Protein AF-A0A5B2TBK3-F1 (afdb_monomer_lite)

Foldseek 3Di:
DDDPDDPVCPPPVNVVVVNHPCCVPVPVVVVCVVVQQKDFPDDKDADPVVRDIDDTDMDGDVVVQCVVCVPHDDDLQVVADPDDLQAEFEEAPVRDTDDDDDDPVSVVSSVVSNVQLVCLSVDPPDDDDDPVRVVVVVVPDPDPDDDQSSSFRRKYKYFYNRQRPDPPRDSVPIDIDRHD

Structure (mmCIF, N/CA/C/O backbone):
data_AF-A0A5B2TBK3-F1
#
_entry.id   AF-A0A5B2TBK3-F1
#
loop_
_atom_site.group_PDB
_atom_site.id
_atom_site.type_symbol
_atom_site.label_atom_id
_atom_site.label_alt_id
_atom_site.label_comp_id
_atom_site.label_asym_id
_atom_site.label_entity_id
_atom_site.label_seq_id
_atom_site.pdbx_PDB_ins_code
_atom_site.Cartn_x
_atom_site.Cartn_y
_atom_site.Cartn_z
_atom_site.occupancy
_atom_site.B_iso_or_equiv
_atom_site.auth_seq_id
_atom_site.auth_comp_id
_atom_site.auth_asym_id
_atom_site.auth_atom_id
_atom_site.pdbx_PDB_model_num
ATOM 1 N N . MET A 1 1 ? 21.026 20.422 9.052 1.00 28.30 1 MET A N 1
ATOM 2 C CA . MET A 1 1 ? 21.029 20.105 7.605 1.00 28.30 1 MET A CA 1
ATOM 3 C C . MET A 1 1 ? 20.180 18.862 7.392 1.00 28.30 1 MET A C 1
ATOM 5 O O . MET A 1 1 ? 20.552 17.805 7.879 1.00 28.30 1 MET A O 1
ATOM 9 N N . SER A 1 2 ? 19.006 19.009 6.776 1.00 25.64 2 SER A N 1
ATOM 10 C CA . SER A 1 2 ? 18.055 17.913 6.554 1.00 25.64 2 SER A CA 1
ATOM 11 C C . SER A 1 2 ? 18.330 17.281 5.190 1.00 25.64 2 SER A C 1
ATOM 13 O O . SER A 1 2 ? 18.147 17.930 4.162 1.00 25.64 2 SER A O 1
ATOM 15 N N . PHE A 1 3 ? 18.822 16.042 5.167 1.00 30.66 3 PHE A N 1
ATOM 16 C CA . PHE A 1 3 ? 18.863 15.254 3.938 1.00 30.66 3 PHE A CA 1
ATOM 17 C C . PHE A 1 3 ? 17.420 14.960 3.522 1.00 30.66 3 PHE A C 1
ATOM 19 O O . PHE A 1 3 ? 16.636 14.498 4.355 1.00 30.66 3 PHE A O 1
ATOM 26 N N . ARG A 1 4 ? 17.068 15.209 2.249 1.00 32.91 4 ARG A N 1
ATOM 27 C CA . ARG A 1 4 ? 15.788 14.766 1.674 1.00 32.91 4 ARG A CA 1
ATOM 28 C C . ARG A 1 4 ? 15.611 13.288 2.006 1.00 32.91 4 ARG A C 1
ATOM 30 O O . ARG A 1 4 ? 16.353 12.425 1.542 1.00 32.91 4 ARG A O 1
ATOM 37 N N . THR A 1 5 ? 14.679 13.031 2.906 1.00 36.91 5 THR A N 1
ATOM 38 C CA . THR A 1 5 ? 14.531 11.758 3.590 1.00 36.91 5 THR A CA 1
ATOM 39 C C . THR A 1 5 ? 13.809 10.826 2.629 1.00 36.91 5 THR A C 1
ATOM 41 O O . THR A 1 5 ? 12.607 10.959 2.424 1.00 36.91 5 THR A O 1
ATOM 44 N N . ASN A 1 6 ? 14.538 9.926 1.964 1.00 41.06 6 ASN A N 1
ATOM 45 C CA . ASN A 1 6 ? 13.905 8.959 1.073 1.00 41.06 6 ASN A CA 1
ATOM 46 C C . ASN A 1 6 ? 13.049 8.007 1.927 1.00 41.06 6 ASN A C 1
ATOM 48 O O . ASN A 1 6 ? 13.582 7.289 2.779 1.00 41.06 6 ASN A O 1
ATOM 52 N N . TRP A 1 7 ? 11.727 8.053 1.737 1.00 39.38 7 TRP A N 1
ATOM 53 C CA . TRP A 1 7 ? 10.720 7.388 2.579 1.00 39.38 7 TRP A CA 1
ATOM 54 C C . TRP A 1 7 ? 10.964 5.874 2.714 1.00 39.38 7 TRP A C 1
ATOM 56 O O . TRP A 1 7 ? 10.699 5.291 3.760 1.00 39.38 7 TRP A O 1
ATOM 66 N N . TYR A 1 8 ? 11.554 5.250 1.690 1.00 40.75 8 TYR A N 1
ATOM 67 C CA . TYR A 1 8 ? 11.814 3.809 1.642 1.00 40.75 8 TYR A CA 1
ATOM 68 C C . TYR A 1 8 ? 12.976 3.335 2.537 1.00 40.75 8 TYR A C 1
ATOM 70 O O . TYR A 1 8 ? 12.912 2.234 3.079 1.00 40.75 8 TYR A O 1
ATOM 78 N N . ILE A 1 9 ? 14.015 4.156 2.740 1.00 46.16 9 ILE A N 1
ATOM 79 C CA . ILE A 1 9 ? 15.250 3.756 3.454 1.00 46.16 9 ILE A CA 1
ATOM 80 C C . ILE A 1 9 ? 15.132 3.967 4.974 1.00 46.16 9 ILE A C 1
ATOM 82 O O . ILE A 1 9 ? 15.816 3.309 5.751 1.00 46.16 9 ILE A O 1
ATOM 86 N N . ASN A 1 10 ? 14.235 4.851 5.421 1.00 44.50 10 ASN A N 1
ATOM 87 C CA . ASN A 1 10 ? 14.029 5.136 6.847 1.00 44.50 10 ASN A CA 1
ATOM 88 C C . ASN A 1 10 ? 12.883 4.344 7.484 1.00 44.50 10 ASN A C 1
ATOM 90 O O . ASN A 1 10 ? 12.486 4.640 8.609 1.00 44.50 10 ASN A O 1
ATOM 94 N N . SER A 1 11 ? 12.346 3.336 6.794 1.00 53.12 11 SER A N 1
ATOM 95 C CA . SER A 1 11 ? 11.441 2.400 7.452 1.00 53.12 11 SER A CA 1
ATOM 96 C C . SER A 1 11 ? 12.199 1.636 8.548 1.00 53.12 11 SER A C 1
ATOM 98 O O . SER A 1 11 ? 13.353 1.234 8.369 1.00 53.12 11 SER A O 1
ATOM 100 N N . HIS A 1 12 ? 11.543 1.419 9.691 1.00 52.62 12 HIS A N 1
ATOM 101 C CA . HIS A 1 12 ? 12.090 0.641 10.812 1.00 52.62 12 HIS A CA 1
ATOM 102 C C . HIS A 1 12 ? 12.546 -0.769 10.377 1.00 52.62 12 HIS A C 1
ATOM 104 O O . HIS A 1 12 ? 13.433 -1.366 10.987 1.00 52.62 12 HIS A O 1
ATOM 110 N N . GLU A 1 13 ? 11.940 -1.288 9.308 1.00 49.38 13 GLU A N 1
ATOM 111 C CA . GLU A 1 13 ? 12.232 -2.578 8.682 1.00 49.38 13 GLU A CA 1
ATOM 112 C C . GLU A 1 13 ? 13.526 -2.545 7.852 1.00 49.38 13 GLU A C 1
ATOM 114 O O . GLU A 1 13 ? 14.381 -3.410 8.037 1.00 49.38 13 GLU A O 1
ATOM 119 N N . ALA A 1 14 ? 13.731 -1.525 7.007 1.00 54.34 14 ALA A N 1
ATOM 120 C CA . ALA A 1 14 ? 14.960 -1.377 6.218 1.00 54.34 14 ALA A CA 1
ATOM 121 C C . ALA A 1 14 ? 16.198 -1.171 7.108 1.00 54.34 14 ALA A C 1
ATOM 123 O O . ALA A 1 14 ? 17.254 -1.754 6.855 1.00 54.34 14 ALA A O 1
ATOM 124 N N . GLN A 1 15 ? 16.052 -0.405 8.194 1.00 58.31 15 GLN A N 1
ATOM 125 C CA . GLN A 1 15 ? 17.122 -0.198 9.173 1.00 58.31 15 GLN A CA 1
ATOM 126 C C . GLN A 1 15 ? 17.466 -1.488 9.936 1.00 58.31 15 GLN A C 1
ATOM 128 O O . GLN A 1 15 ? 18.645 -1.795 10.105 1.00 58.31 15 GLN A O 1
ATOM 133 N N . ARG A 1 16 ? 16.461 -2.287 10.332 1.00 57.34 16 ARG A N 1
ATOM 134 C CA . ARG A 1 16 ? 16.666 -3.619 10.940 1.00 57.34 16 ARG A CA 1
ATOM 135 C C . ARG A 1 16 ? 17.360 -4.609 10.001 1.00 57.34 16 ARG A C 1
ATOM 137 O O . ARG A 1 16 ? 18.093 -5.466 10.478 1.00 57.34 16 ARG A O 1
ATOM 144 N N . ALA A 1 17 ? 17.154 -4.475 8.692 1.00 62.62 17 ALA A N 1
ATOM 145 C CA . ALA A 1 17 ? 17.791 -5.300 7.667 1.00 62.62 17 ALA A CA 1
ATOM 146 C C . ALA A 1 17 ? 19.192 -4.805 7.239 1.00 62.62 17 ALA A C 1
ATOM 148 O O . ALA A 1 17 ? 19.793 -5.385 6.338 1.00 62.62 17 ALA A O 1
ATOM 149 N N . GLY A 1 18 ? 19.718 -3.729 7.841 1.00 70.81 18 GLY A N 1
ATOM 150 C CA . GLY A 1 18 ? 21.033 -3.170 7.495 1.00 70.81 18 GLY A CA 1
ATOM 151 C C . GLY A 1 18 ? 21.087 -2.438 6.144 1.00 70.81 18 GLY A C 1
ATOM 152 O O . GLY A 1 18 ? 22.170 -2.091 5.667 1.00 70.81 18 GLY A O 1
ATOM 153 N N . LEU A 1 19 ? 19.934 -2.162 5.527 1.00 70.56 19 LEU A N 1
ATOM 154 C CA . LEU A 1 19 ? 19.824 -1.527 4.214 1.00 70.56 19 LEU A CA 1
ATOM 155 C C . LEU A 1 19 ? 19.956 -0.003 4.345 1.00 70.56 19 LEU A C 1
ATOM 157 O O . LEU A 1 19 ? 18.979 0.740 4.367 1.00 70.56 19 LEU A O 1
ATOM 161 N N . SER A 1 20 ? 21.197 0.468 4.461 1.00 76.38 20 SER A N 1
ATOM 162 C CA . SER A 1 20 ? 21.524 1.896 4.540 1.00 76.38 20 SER A CA 1
ATOM 163 C C . SER A 1 20 ? 21.805 2.518 3.165 1.00 76.38 20 SER A C 1
ATOM 165 O O . SER A 1 20 ? 22.085 1.826 2.183 1.00 76.38 20 SER A O 1
ATOM 167 N N . HIS A 1 21 ? 21.811 3.855 3.095 1.00 70.94 21 HIS A N 1
ATOM 168 C CA . HIS A 1 21 ? 22.303 4.582 1.915 1.00 70.94 21 HIS A CA 1
ATOM 169 C C . HIS A 1 21 ? 23.735 4.159 1.556 1.00 70.94 21 HIS A C 1
ATOM 171 O O . HIS A 1 21 ? 24.049 3.947 0.389 1.00 70.94 21 HIS A O 1
ATOM 177 N N . LYS A 1 22 ? 24.591 3.979 2.571 1.00 75.81 22 LYS A N 1
ATOM 178 C CA . LYS A 1 22 ? 25.970 3.516 2.397 1.00 75.81 22 LYS A CA 1
ATOM 179 C C . LYS A 1 22 ? 26.014 2.136 1.742 1.00 75.81 22 LYS A C 1
ATOM 181 O O . LYS A 1 22 ? 26.675 1.969 0.728 1.00 75.81 22 LYS A O 1
ATOM 186 N N . PHE A 1 23 ? 25.242 1.182 2.264 1.00 80.19 23 PHE A N 1
ATOM 187 C CA . PHE A 1 23 ? 25.116 -0.151 1.670 1.00 80.19 23 PHE A CA 1
ATOM 188 C C . PHE A 1 23 ? 24.643 -0.078 0.210 1.00 80.19 23 PHE A C 1
ATOM 190 O O . PHE A 1 23 ? 25.207 -0.724 -0.669 1.00 80.19 23 PHE A O 1
ATOM 197 N N . THR A 1 24 ? 23.638 0.756 -0.063 1.00 80.31 24 THR A N 1
ATOM 198 C CA . THR A 1 24 ? 23.062 0.898 -1.406 1.00 80.31 24 THR A CA 1
ATOM 199 C C . THR A 1 24 ? 24.084 1.445 -2.406 1.00 80.31 24 THR A C 1
ATOM 201 O O . THR A 1 24 ? 24.266 0.861 -3.471 1.00 80.31 24 THR A O 1
ATOM 204 N N . CYS A 1 25 ? 24.771 2.538 -2.067 1.00 81.94 25 CYS A N 1
ATOM 205 C CA . CYS A 1 25 ? 25.683 3.219 -2.986 1.00 81.94 25 CYS A CA 1
ATOM 206 C C . CYS A 1 25 ? 27.071 2.575 -3.075 1.00 81.94 25 CYS A C 1
ATOM 208 O O . CYS A 1 25 ? 27.661 2.587 -4.150 1.00 81.94 25 CYS A O 1
ATOM 210 N N . GLU A 1 26 ? 27.608 2.041 -1.976 1.00 84.19 26 GLU A N 1
ATOM 211 C CA . GLU A 1 26 ? 28.987 1.532 -1.932 1.00 84.19 26 GLU A CA 1
ATOM 212 C C . GLU A 1 26 ? 29.083 0.025 -2.191 1.00 84.19 26 GLU A C 1
ATOM 214 O O . GLU A 1 26 ? 30.144 -0.451 -2.579 1.00 84.19 26 GLU A O 1
ATOM 219 N N . ILE A 1 27 ? 27.998 -0.731 -1.985 1.00 85.56 27 ILE A N 1
ATOM 220 C CA . ILE A 1 27 ? 28.015 -2.197 -2.098 1.00 85.56 27 ILE A CA 1
ATOM 221 C C . ILE A 1 27 ? 27.058 -2.665 -3.192 1.00 85.56 27 ILE A C 1
ATOM 223 O O . ILE A 1 27 ? 27.492 -3.251 -4.182 1.00 85.56 27 ILE A O 1
ATOM 227 N N . ALA A 1 28 ? 25.757 -2.398 -3.042 1.00 87.31 28 ALA A N 1
ATOM 228 C CA . ALA A 1 28 ? 24.748 -2.945 -3.948 1.00 87.31 28 ALA A CA 1
ATOM 229 C C . ALA A 1 28 ? 24.886 -2.388 -5.372 1.00 87.31 28 ALA A C 1
ATOM 231 O O . ALA A 1 28 ? 24.885 -3.150 -6.336 1.00 87.31 28 ALA A O 1
ATOM 232 N N . TYR A 1 29 ? 25.041 -1.069 -5.507 1.00 88.31 29 TYR A N 1
ATOM 233 C CA . TYR A 1 29 ? 25.127 -0.409 -6.806 1.00 88.31 29 TYR A CA 1
ATOM 234 C C . TYR A 1 29 ? 26.331 -0.875 -7.657 1.00 88.31 29 TYR A C 1
ATOM 236 O O . TYR A 1 29 ? 26.101 -1.323 -8.786 1.00 88.31 29 TYR A O 1
ATOM 244 N N . PRO A 1 30 ? 27.582 -0.888 -7.145 1.00 91.62 30 PRO A N 1
ATOM 245 C CA . PRO A 1 30 ? 28.721 -1.434 -7.885 1.00 91.62 30 PRO A CA 1
ATOM 246 C C . PRO A 1 30 ? 28.553 -2.913 -8.246 1.00 91.62 30 PRO A C 1
ATOM 248 O O . PRO A 1 30 ? 28.874 -3.314 -9.363 1.00 91.62 30 PRO A O 1
ATOM 251 N N . GLU A 1 31 ? 28.007 -3.732 -7.342 1.00 92.38 31 GLU A N 1
ATOM 252 C CA . GLU A 1 31 ? 27.755 -5.148 -7.627 1.00 92.38 31 GLU A CA 1
ATOM 253 C C . GLU A 1 31 ? 26.701 -5.346 -8.724 1.00 92.38 31 GLU A C 1
ATOM 255 O O . GLU A 1 31 ? 26.840 -6.246 -9.555 1.00 92.38 31 GLU A O 1
ATOM 260 N N . PHE A 1 32 ? 25.665 -4.504 -8.770 1.00 93.88 32 PHE A N 1
ATOM 261 C CA . PHE A 1 32 ? 24.641 -4.560 -9.815 1.00 93.88 32 PHE A CA 1
ATOM 262 C C . PHE A 1 32 ? 25.209 -4.186 -11.185 1.00 93.88 32 PHE A C 1
ATOM 264 O O . PHE A 1 32 ? 24.862 -4.838 -12.172 1.00 93.88 32 PHE A O 1
ATOM 271 N N . LEU A 1 33 ? 26.114 -3.204 -11.248 1.00 93.38 33 LEU A N 1
ATOM 272 C CA . LEU A 1 33 ? 26.861 -2.886 -12.468 1.00 93.38 33 LEU A CA 1
ATOM 273 C C . LEU A 1 33 ? 27.781 -4.047 -12.870 1.00 93.38 33 LEU A C 1
ATOM 275 O O . LEU A 1 33 ? 27.722 -4.515 -14.006 1.00 93.38 33 LEU A O 1
ATOM 279 N N . ARG A 1 34 ? 28.572 -4.582 -11.928 1.00 94.81 34 ARG A N 1
ATOM 280 C CA . ARG A 1 34 ? 29.516 -5.690 -12.171 1.00 94.81 34 ARG A CA 1
ATOM 281 C C . ARG A 1 34 ? 28.825 -6.944 -12.703 1.00 94.81 34 ARG A C 1
ATOM 283 O O . ARG A 1 34 ? 29.378 -7.664 -13.530 1.00 94.81 34 ARG A O 1
ATOM 290 N N . ARG A 1 35 ? 27.611 -7.220 -12.224 1.00 93.25 35 ARG A N 1
ATOM 291 C CA . ARG A 1 35 ? 26.789 -8.365 -12.646 1.00 93.25 35 ARG A CA 1
ATOM 292 C C . ARG A 1 35 ? 25.921 -8.070 -13.868 1.00 93.25 35 ARG A C 1
ATOM 294 O O . ARG A 1 35 ? 25.189 -8.960 -14.300 1.00 93.25 35 ARG A O 1
ATOM 301 N N . VAL A 1 36 ? 26.004 -6.861 -14.428 1.00 93.38 36 VAL A N 1
ATOM 302 C CA . VAL A 1 36 ? 25.223 -6.413 -15.590 1.00 93.38 36 VAL A CA 1
ATOM 303 C C . VAL A 1 36 ? 23.718 -6.542 -15.330 1.00 93.38 36 VAL A C 1
ATOM 305 O O . VAL A 1 36 ? 22.941 -6.929 -16.198 1.00 93.38 36 VAL A O 1
ATOM 308 N N . LEU A 1 37 ? 23.295 -6.270 -14.095 1.00 92.69 37 LEU A N 1
ATOM 309 C CA . LEU A 1 37 ? 21.883 -6.209 -13.710 1.00 92.69 37 LEU A CA 1
ATOM 310 C C . LEU A 1 37 ? 21.300 -4.826 -14.021 1.00 92.69 37 LEU A C 1
ATOM 312 O O . LEU A 1 37 ? 20.141 -4.695 -14.405 1.00 92.69 37 LEU A O 1
ATOM 316 N N . VAL A 1 38 ? 22.115 -3.784 -13.908 1.00 92.75 38 VAL A N 1
ATOM 317 C CA . VAL A 1 38 ? 21.752 -2.420 -14.299 1.00 92.75 38 VAL A CA 1
ATOM 318 C C . VAL A 1 38 ? 22.839 -1.833 -15.189 1.00 92.75 38 VAL A C 1
ATOM 320 O O . VAL A 1 38 ? 23.978 -2.294 -15.170 1.00 92.75 38 VAL A O 1
ATOM 323 N N . GLN A 1 39 ? 22.482 -0.813 -15.960 1.00 93.12 39 GLN A N 1
ATOM 324 C CA . GLN A 1 39 ? 23.405 -0.017 -16.762 1.00 93.12 39 GLN A CA 1
ATOM 325 C C . GLN A 1 39 ? 23.158 1.472 -16.521 1.00 93.12 39 GLN A C 1
ATOM 327 O O . GLN A 1 39 ? 22.007 1.898 -16.378 1.00 93.12 39 GLN A O 1
ATOM 332 N N . GLU A 1 40 ? 24.225 2.264 -16.500 1.00 92.06 40 GLU A N 1
ATOM 333 C CA . GLU A 1 40 ? 24.121 3.722 -16.482 1.00 92.06 40 GLU A CA 1
ATOM 334 C C . GLU A 1 40 ? 23.695 4.224 -17.865 1.00 92.06 40 GLU A C 1
ATOM 336 O O . GLU A 1 40 ? 24.298 3.893 -18.882 1.00 92.06 40 GLU A O 1
ATOM 341 N N . ILE A 1 41 ? 22.620 5.008 -17.903 1.00 92.69 41 ILE A N 1
ATOM 342 C CA . ILE A 1 41 ? 22.116 5.675 -19.110 1.00 92.69 41 ILE A CA 1
ATOM 343 C C . ILE A 1 41 ? 22.632 7.113 -19.180 1.00 92.69 41 ILE A C 1
ATOM 345 O O . ILE A 1 41 ? 22.861 7.636 -20.265 1.00 92.69 41 ILE A O 1
ATOM 349 N N . ALA A 1 42 ? 22.796 7.754 -18.024 1.00 86.25 42 ALA A N 1
ATOM 350 C CA . ALA A 1 42 ? 23.401 9.071 -17.908 1.00 86.25 42 ALA A CA 1
ATOM 351 C C . ALA A 1 42 ? 24.143 9.170 -16.575 1.00 86.25 42 ALA A C 1
ATOM 353 O O . ALA A 1 42 ? 23.557 8.892 -15.523 1.00 86.25 42 ALA A O 1
ATOM 354 N N . ALA A 1 43 ? 25.411 9.574 -16.631 1.00 86.31 43 ALA A N 1
ATOM 355 C CA . ALA A 1 43 ? 26.219 9.812 -15.446 1.00 86.31 43 ALA A CA 1
ATOM 356 C C . ALA A 1 43 ? 25.744 11.087 -14.737 1.00 86.31 43 ALA A C 1
ATOM 358 O O . ALA A 1 43 ? 25.592 12.135 -15.362 1.00 86.31 43 ALA A O 1
ATOM 359 N N . GLY A 1 44 ? 25.498 10.980 -13.434 1.00 86.12 44 GLY A N 1
ATOM 360 C CA . GLY A 1 44 ? 25.249 12.122 -12.565 1.00 86.12 44 GLY A CA 1
ATOM 361 C C . GLY A 1 44 ? 26.531 12.619 -11.903 1.00 86.12 44 GLY A C 1
ATOM 362 O O . GLY A 1 44 ? 27.605 12.034 -12.044 1.00 86.12 44 GLY A O 1
ATOM 363 N N . PHE A 1 45 ? 26.413 13.686 -11.122 1.00 85.38 45 PHE A N 1
ATOM 364 C CA . PHE A 1 45 ? 27.502 14.198 -10.295 1.00 85.38 45 PHE A CA 1
ATOM 365 C C . PHE A 1 45 ? 26.949 14.852 -9.031 1.00 85.38 45 PHE A C 1
ATOM 367 O O . PHE A 1 45 ? 25.780 15.220 -8.962 1.00 85.38 45 PHE A O 1
ATOM 374 N N . ASN A 1 46 ? 27.792 15.017 -8.017 1.00 83.12 46 ASN A N 1
ATOM 375 C CA . ASN A 1 46 ? 27.439 15.748 -6.805 1.00 83.12 46 ASN A CA 1
ATOM 376 C C . ASN A 1 46 ? 28.595 16.672 -6.419 1.00 83.12 46 ASN A C 1
ATOM 378 O O . ASN A 1 46 ? 29.604 16.221 -5.873 1.00 83.12 46 ASN A O 1
ATOM 382 N N . ASP A 1 47 ? 28.444 17.960 -6.716 1.00 85.44 47 ASP A N 1
ATOM 383 C CA . ASP A 1 47 ? 29.373 18.998 -6.297 1.00 85.44 47 ASP A CA 1
ATOM 384 C C . ASP A 1 47 ? 28.945 19.570 -4.940 1.00 85.44 47 ASP A C 1
ATOM 386 O O . ASP A 1 47 ? 28.050 20.410 -4.815 1.00 85.44 47 ASP A O 1
ATOM 390 N N . ARG A 1 48 ? 29.655 19.133 -3.898 1.00 80.44 48 ARG A N 1
ATOM 391 C CA . ARG A 1 48 ? 29.403 19.553 -2.516 1.00 80.44 48 ARG A CA 1
ATOM 392 C C . ARG A 1 48 ? 29.727 21.024 -2.256 1.00 80.44 48 ARG A C 1
ATOM 394 O O . ARG A 1 48 ? 29.226 21.567 -1.277 1.00 80.44 48 ARG A O 1
ATOM 401 N N . ARG A 1 49 ? 30.559 21.665 -3.086 1.00 81.31 49 ARG A N 1
ATOM 402 C CA . ARG A 1 49 ? 30.969 23.064 -2.900 1.00 81.31 49 ARG A CA 1
ATOM 403 C C . ARG A 1 49 ? 29.916 24.030 -3.430 1.00 81.31 49 ARG A C 1
ATOM 405 O O . ARG A 1 49 ? 29.653 25.040 -2.787 1.00 81.31 49 ARG A O 1
ATOM 412 N N . SER A 1 50 ? 29.320 23.722 -4.580 1.00 83.94 50 SER A N 1
ATOM 413 C CA . SER A 1 50 ? 28.235 24.526 -5.160 1.00 83.94 50 SER A CA 1
ATOM 414 C C . SER A 1 50 ? 26.838 24.079 -4.718 1.00 83.94 50 SER A C 1
ATOM 416 O O . SER A 1 50 ? 25.865 24.788 -4.966 1.00 83.94 50 SER A O 1
ATOM 418 N N . GLY A 1 51 ? 26.723 22.910 -4.078 1.00 83.00 51 GLY A N 1
ATOM 419 C CA . GLY A 1 51 ? 25.441 22.308 -3.707 1.00 83.00 51 GLY A CA 1
ATOM 420 C C . GLY A 1 51 ? 24.637 21.806 -4.911 1.00 83.00 51 GLY A C 1
ATOM 421 O O . GLY A 1 51 ? 23.458 21.486 -4.767 1.00 83.00 51 GLY A O 1
ATOM 422 N N . ARG A 1 52 ? 25.251 21.754 -6.100 1.00 80.00 52 ARG A N 1
ATOM 423 C CA . ARG A 1 52 ? 24.626 21.275 -7.333 1.00 80.00 52 ARG A CA 1
ATOM 424 C C . ARG A 1 52 ? 24.923 19.797 -7.517 1.00 80.00 52 ARG A C 1
ATOM 426 O O . ARG A 1 52 ? 26.037 19.335 -7.286 1.00 80.00 52 ARG A O 1
ATOM 433 N N . GLY A 1 53 ? 23.937 19.061 -7.997 1.00 81.06 53 GLY A N 1
ATOM 434 C CA . GLY A 1 53 ? 24.139 17.680 -8.385 1.00 81.06 53 GLY A CA 1
ATOM 435 C C . GLY A 1 53 ? 23.076 17.216 -9.355 1.00 81.06 53 GLY A C 1
ATOM 436 O O . GLY A 1 53 ? 21.949 17.710 -9.354 1.00 81.06 53 GLY A O 1
ATOM 437 N N . GLU A 1 54 ? 23.458 16.246 -10.166 1.00 81.75 54 GLU A N 1
ATOM 438 C CA . GLU A 1 54 ? 22.576 15.524 -11.061 1.00 81.75 54 GLU A CA 1
ATOM 439 C C . GLU A 1 54 ? 22.543 14.057 -10.658 1.00 81.75 54 GLU A C 1
ATOM 441 O O . GLU A 1 54 ? 23.540 13.476 -10.229 1.00 81.75 54 GLU A O 1
ATOM 446 N N . THR A 1 55 ? 21.363 13.455 -10.764 1.00 83.69 55 THR A N 1
ATOM 447 C CA . THR A 1 55 ? 21.170 12.056 -10.385 1.00 83.69 55 THR A CA 1
ATOM 448 C C . THR A 1 55 ? 21.602 11.152 -11.530 1.00 83.69 55 THR A C 1
ATOM 450 O O . THR A 1 55 ? 21.122 11.316 -12.652 1.00 83.69 55 THR A O 1
ATOM 453 N N . THR A 1 56 ? 22.450 10.165 -11.237 1.00 83.75 56 THR A N 1
ATOM 454 C CA . THR A 1 56 ? 22.789 9.107 -12.193 1.00 83.7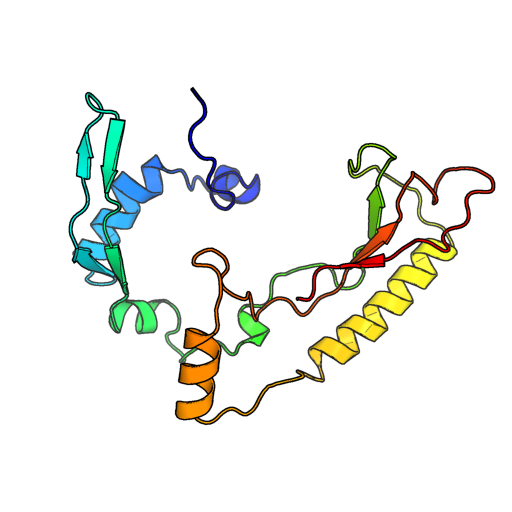5 56 THR A CA 1
ATOM 455 C C . THR A 1 56 ? 21.522 8.358 -12.594 1.00 83.75 56 THR A C 1
ATOM 457 O O . THR A 1 56 ? 20.803 7.827 -11.744 1.00 83.75 56 THR A O 1
ATOM 460 N N . ARG A 1 57 ? 21.231 8.316 -13.895 1.00 83.38 57 ARG A N 1
ATOM 461 C CA . ARG A 1 57 ? 20.077 7.588 -14.431 1.00 83.38 57 ARG A CA 1
ATOM 462 C C . ARG A 1 57 ? 20.512 6.182 -14.793 1.00 83.38 57 ARG A C 1
ATOM 464 O O . ARG A 1 57 ? 21.407 6.011 -15.616 1.00 83.38 57 ARG A O 1
ATOM 471 N N . ILE A 1 58 ? 19.852 5.185 -14.219 1.00 88.56 58 ILE A N 1
ATOM 472 C CA . ILE A 1 58 ? 20.142 3.768 -14.455 1.00 88.56 58 ILE A CA 1
ATOM 473 C C . ILE A 1 58 ? 18.940 3.064 -15.080 1.00 88.56 58 ILE A C 1
ATOM 475 O O . ILE A 1 58 ? 17.792 3.452 -14.861 1.00 88.56 58 ILE A O 1
ATOM 479 N N . ARG A 1 59 ? 19.201 2.014 -15.857 1.00 88.12 59 ARG A N 1
ATOM 480 C CA . ARG A 1 59 ? 18.186 1.139 -16.453 1.00 88.12 59 ARG A CA 1
ATOM 481 C C . ARG A 1 59 ? 18.484 -0.308 -16.080 1.00 88.12 59 ARG A C 1
ATOM 483 O O . ARG A 1 59 ? 19.632 -0.734 -16.163 1.00 88.12 59 ARG A O 1
ATOM 490 N N . GLY A 1 60 ? 17.457 -1.061 -15.695 1.00 88.56 60 GLY A N 1
ATOM 491 C CA . GLY A 1 60 ? 17.565 -2.508 -15.500 1.00 88.56 60 GLY A CA 1
ATOM 492 C C . GLY A 1 60 ? 17.789 -3.240 -16.823 1.00 88.56 60 GLY A C 1
ATOM 493 O O . GLY A 1 60 ? 17.216 -2.872 -17.847 1.00 88.56 60 GLY A O 1
ATOM 494 N N . THR A 1 61 ? 18.625 -4.272 -16.811 1.00 91.12 61 THR A N 1
ATOM 495 C CA . THR A 1 61 ? 18.858 -5.134 -17.975 1.00 91.12 61 THR A CA 1
ATOM 496 C C . THR A 1 61 ? 17.869 -6.307 -17.981 1.00 91.12 61 THR A C 1
ATOM 498 O O . THR A 1 61 ? 17.295 -6.638 -16.939 1.00 91.12 61 THR A O 1
ATOM 501 N N . PRO A 1 62 ? 17.702 -7.022 -19.110 1.00 88.06 62 PRO A N 1
ATOM 502 C CA . PRO A 1 62 ? 16.933 -8.270 -19.132 1.00 88.06 62 PRO A CA 1
ATOM 503 C C . PRO A 1 62 ? 17.432 -9.309 -18.114 1.00 88.06 62 PRO A C 1
ATOM 505 O O . PRO A 1 62 ? 16.657 -10.118 -17.612 1.00 88.06 62 PRO A O 1
ATOM 508 N N . ARG A 1 63 ? 18.720 -9.262 -17.749 1.00 87.94 63 ARG A N 1
ATOM 509 C CA . ARG A 1 63 ? 19.302 -10.148 -16.737 1.00 87.94 63 ARG A CA 1
ATOM 510 C C . ARG A 1 63 ? 18.770 -9.859 -15.337 1.00 87.94 63 ARG A C 1
ATOM 512 O O . ARG A 1 63 ? 18.556 -10.797 -14.578 1.00 87.94 63 ARG A O 1
ATOM 519 N N . LEU A 1 64 ? 18.537 -8.592 -14.993 1.00 89.12 64 LEU A N 1
ATOM 520 C CA . LEU A 1 64 ? 17.881 -8.245 -13.730 1.00 89.12 64 LEU A CA 1
ATOM 521 C C . LEU A 1 64 ? 16.468 -8.815 -13.669 1.00 89.12 64 LEU A C 1
ATOM 523 O O . LEU A 1 64 ? 16.087 -9.346 -12.632 1.00 89.12 64 LEU A O 1
ATOM 527 N N . LEU A 1 65 ? 15.732 -8.768 -14.782 1.00 82.25 65 LEU A N 1
ATOM 528 C CA . LEU A 1 65 ? 14.411 -9.386 -14.870 1.00 82.25 65 LEU A CA 1
ATOM 529 C C . LEU A 1 65 ? 14.487 -10.896 -14.602 1.00 82.25 65 LEU A C 1
ATOM 531 O O . LEU A 1 65 ? 13.769 -11.395 -13.748 1.00 82.25 65 LEU A O 1
ATOM 535 N N . ALA A 1 66 ? 15.411 -11.596 -15.264 1.00 83.75 66 ALA A N 1
ATOM 536 C CA . ALA A 1 66 ? 15.597 -13.038 -15.090 1.00 83.75 66 ALA A CA 1
ATOM 537 C C . ALA A 1 66 ? 16.009 -13.436 -13.659 1.00 83.75 66 ALA A C 1
ATOM 539 O O . ALA A 1 66 ? 15.706 -14.537 -13.215 1.00 83.75 66 ALA A O 1
ATOM 540 N N . VAL A 1 67 ? 16.705 -12.554 -12.931 1.00 84.62 67 VAL A N 1
ATOM 541 C CA . VAL A 1 67 ? 17.084 -12.786 -11.526 1.00 84.62 67 VAL A CA 1
ATOM 542 C C . VAL A 1 67 ? 15.923 -12.513 -10.573 1.00 84.62 67 VAL A C 1
ATOM 544 O O . VAL A 1 67 ? 15.745 -13.254 -9.611 1.00 84.62 67 VAL A O 1
ATOM 547 N N . LEU A 1 68 ? 15.160 -11.442 -10.802 1.00 79.12 68 LEU A N 1
ATOM 548 C CA . LEU A 1 68 ? 14.041 -11.070 -9.933 1.00 79.12 68 LEU A CA 1
ATOM 549 C C . LEU A 1 68 ? 12.830 -11.976 -10.127 1.00 79.12 68 LEU A C 1
ATOM 551 O O . LEU A 1 68 ? 12.069 -12.181 -9.186 1.00 79.12 68 LEU A O 1
ATOM 555 N N . VAL A 1 69 ? 12.647 -12.482 -11.344 1.00 78.75 69 VAL A N 1
ATOM 556 C CA . VAL A 1 69 ? 11.490 -13.286 -11.714 1.00 78.75 69 VAL A CA 1
ATOM 557 C C . VAL A 1 69 ? 11.908 -14.417 -12.653 1.00 78.75 69 VAL A C 1
ATOM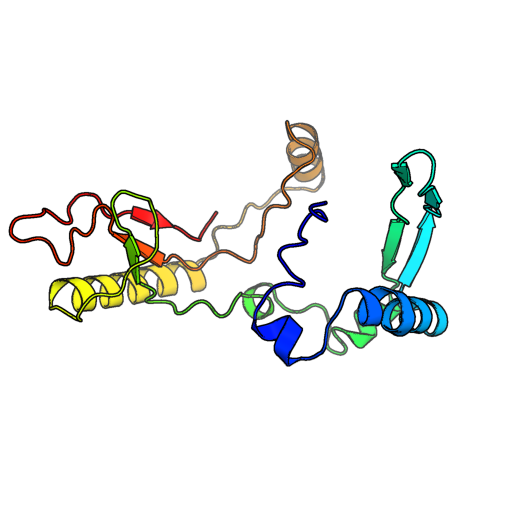 559 O O . VAL A 1 69 ?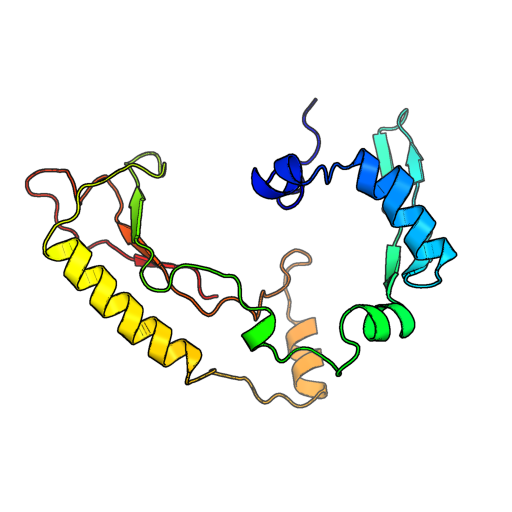 11.661 -14.361 -13.860 1.00 78.75 69 VAL A O 1
ATOM 562 N N . PRO A 1 70 ? 12.592 -15.445 -12.111 1.00 69.75 70 PRO A N 1
ATOM 563 C CA . PRO A 1 70 ? 13.069 -16.578 -12.904 1.00 69.75 70 PRO A CA 1
ATOM 564 C C . PRO A 1 70 ? 11.925 -17.330 -13.599 1.00 69.75 70 PRO A C 1
ATOM 566 O O . PRO A 1 70 ? 12.130 -17.861 -14.688 1.00 69.75 70 PRO A O 1
ATOM 569 N N . ASP A 1 71 ? 10.721 -17.290 -13.023 1.00 78.56 71 ASP A N 1
ATOM 570 C CA . ASP A 1 71 ? 9.518 -17.953 -13.539 1.00 78.56 71 ASP A CA 1
ATOM 571 C C . ASP A 1 71 ? 8.623 -17.030 -14.405 1.00 78.56 71 ASP A C 1
ATOM 573 O O . ASP A 1 71 ? 7.513 -17.406 -14.780 1.00 78.56 71 ASP A O 1
ATOM 577 N N . GLY A 1 72 ? 9.103 -15.829 -14.767 1.00 66.75 72 GLY A N 1
ATOM 578 C CA . GLY A 1 72 ? 8.351 -14.817 -15.529 1.00 66.75 72 GLY A CA 1
ATOM 579 C C . GLY A 1 72 ? 7.760 -13.712 -14.649 1.00 66.75 72 GLY A C 1
ATOM 580 O O . GLY A 1 72 ? 7.775 -13.831 -13.435 1.00 66.75 72 GLY A O 1
ATOM 581 N N . LEU A 1 73 ? 7.290 -12.606 -15.248 1.00 63.28 73 LEU A N 1
ATOM 582 C CA . LEU A 1 73 ? 6.817 -11.418 -14.514 1.00 63.28 73 LEU A CA 1
ATOM 583 C C . LEU A 1 73 ? 5.808 -11.789 -13.416 1.00 63.28 73 LEU A C 1
ATOM 585 O O . LEU A 1 73 ? 4.864 -12.527 -13.710 1.00 63.28 73 LEU A O 1
ATOM 589 N N . PRO A 1 74 ? 5.961 -11.246 -12.192 1.00 58.97 74 PRO A N 1
ATOM 590 C CA . PRO A 1 74 ? 5.028 -11.552 -11.139 1.00 58.97 74 PRO A CA 1
ATOM 591 C C . PRO A 1 74 ? 3.697 -10.940 -11.536 1.00 58.97 74 PRO A C 1
ATOM 593 O O . PRO A 1 74 ? 3.620 -9.821 -12.061 1.00 58.97 74 PRO A O 1
ATOM 596 N N . GLN A 1 75 ? 2.644 -11.693 -11.297 1.00 59.81 75 GLN A N 1
ATOM 597 C CA . GLN A 1 75 ? 1.306 -11.198 -11.506 1.00 59.81 75 GLN A CA 1
ATOM 598 C C . GLN A 1 75 ? 1.082 -10.014 -10.565 1.00 59.81 75 GLN A C 1
ATOM 600 O O . GLN A 1 75 ? 1.617 -9.970 -9.457 1.00 59.81 75 GLN A O 1
ATOM 605 N N . PHE A 1 76 ? 0.304 -9.018 -10.988 1.00 54.09 76 PHE A N 1
ATOM 606 C CA . PHE A 1 76 ? 0.188 -7.761 -10.238 1.00 54.09 76 PHE A CA 1
ATOM 607 C C . PHE A 1 76 ? -0.256 -7.970 -8.772 1.00 54.09 76 PHE A C 1
ATOM 609 O O . PHE A 1 76 ? 0.111 -7.187 -7.894 1.00 54.09 76 PHE A O 1
ATOM 616 N N . TRP A 1 77 ? -1.002 -9.045 -8.487 1.00 54.62 77 TRP A N 1
ATOM 617 C CA . TRP A 1 77 ? -1.430 -9.425 -7.138 1.00 54.62 77 TRP A CA 1
ATOM 618 C C . TRP A 1 77 ? -0.295 -9.937 -6.238 1.00 54.62 77 TRP A C 1
ATOM 620 O O . TRP A 1 77 ? -0.429 -9.901 -5.019 1.00 54.62 77 TRP A O 1
ATOM 630 N N . GLU A 1 78 ? 0.831 -10.375 -6.801 1.00 54.69 78 GLU A N 1
ATOM 631 C CA . GLU A 1 78 ? 2.024 -10.822 -6.065 1.00 54.69 78 GLU A CA 1
ATOM 632 C C . GLU A 1 78 ? 2.897 -9.644 -5.605 1.00 54.69 78 GLU A C 1
ATOM 634 O O . GLU A 1 78 ? 3.647 -9.759 -4.638 1.00 54.69 78 GLU A O 1
ATOM 639 N N . ILE A 1 79 ? 2.750 -8.480 -6.249 1.00 58.09 79 ILE A N 1
ATOM 640 C CA . ILE A 1 79 ? 3.402 -7.215 -5.867 1.00 58.09 79 ILE A CA 1
ATOM 641 C C . ILE A 1 79 ? 2.579 -6.469 -4.792 1.00 58.09 79 ILE A C 1
ATOM 643 O O . ILE A 1 79 ? 2.980 -5.417 -4.287 1.00 58.09 79 ILE A O 1
ATOM 647 N N . ALA A 1 80 ? 1.418 -7.005 -4.407 1.00 58.28 80 ALA A N 1
ATOM 648 C CA . ALA A 1 80 ? 0.519 -6.374 -3.453 1.00 58.28 80 ALA A CA 1
ATOM 649 C C . ALA A 1 80 ? 1.207 -6.108 -2.108 1.00 58.28 80 ALA A C 1
ATOM 651 O O . ALA A 1 80 ? 1.795 -6.994 -1.480 1.00 58.28 80 ALA A O 1
ATOM 652 N N . ARG A 1 81 ? 1.086 -4.872 -1.612 1.00 59.69 81 ARG A N 1
ATOM 653 C CA . ARG A 1 81 ? 1.532 -4.547 -0.254 1.00 59.69 81 ARG A CA 1
ATOM 654 C C . ARG A 1 81 ? 0.770 -5.421 0.743 1.00 59.69 81 ARG A C 1
ATOM 656 O O . ARG A 1 81 ? -0.459 -5.472 0.708 1.00 59.69 81 ARG A O 1
ATOM 663 N N . LYS A 1 82 ? 1.486 -6.032 1.694 1.00 62.38 82 LYS A N 1
ATOM 664 C CA . LYS A 1 82 ? 0.894 -6.717 2.855 1.00 62.38 82 LYS A CA 1
ATOM 665 C C . LYS A 1 82 ? 0.265 -5.698 3.813 1.00 62.38 82 LYS A C 1
ATOM 667 O O . LYS A 1 82 ? 0.799 -5.411 4.879 1.00 62.38 82 LYS A O 1
ATOM 672 N N . VAL A 1 83 ? -0.856 -5.105 3.420 1.00 67.94 83 VAL A N 1
ATOM 673 C CA . VAL A 1 83 ? -1.698 -4.295 4.303 1.00 67.94 83 VAL A CA 1
ATOM 674 C C . VAL A 1 83 ? -2.774 -5.207 4.870 1.00 67.94 83 VAL A C 1
ATOM 676 O O . VAL A 1 83 ? -3.427 -5.932 4.122 1.00 67.94 83 VAL A O 1
ATOM 679 N N . ALA A 1 84 ? -2.960 -5.179 6.192 1.00 78.25 84 ALA A N 1
ATOM 680 C CA . ALA A 1 84 ? -4.039 -5.925 6.825 1.00 78.25 84 ALA A CA 1
ATOM 681 C C . ALA A 1 84 ? -5.391 -5.498 6.210 1.00 78.25 84 ALA A C 1
ATOM 683 O O . ALA A 1 84 ? -5.703 -4.302 6.221 1.00 78.25 84 ALA A O 1
ATOM 684 N N . PRO A 1 85 ? -6.197 -6.438 5.678 1.00 80.19 85 PRO A N 1
ATOM 685 C CA . PRO A 1 85 ? -7.429 -6.131 4.946 1.00 80.19 85 PRO A CA 1
ATOM 686 C C . PRO A 1 85 ? -8.542 -5.568 5.840 1.00 80.19 85 PRO A C 1
ATOM 688 O O . PRO A 1 85 ? -9.608 -5.216 5.352 1.00 80.19 85 PRO A O 1
ATOM 691 N N . ASP A 1 86 ? -8.316 -5.484 7.145 1.00 86.00 86 ASP A N 1
ATOM 692 C CA . ASP A 1 86 ? -9.223 -4.955 8.156 1.00 86.00 86 ASP A CA 1
ATOM 693 C C . ASP A 1 86 ? -8.583 -3.833 8.984 1.00 86.00 86 ASP A C 1
ATOM 695 O O . ASP A 1 86 ? -8.976 -3.584 10.126 1.00 86.00 86 ASP A O 1
ATOM 699 N N . ARG A 1 87 ? -7.578 -3.150 8.423 1.00 90.25 87 ARG A N 1
ATOM 700 C CA . ARG A 1 87 ? -6.874 -2.065 9.105 1.00 90.25 87 ARG A CA 1
ATOM 701 C C . ARG A 1 87 ? -7.820 -0.904 9.426 1.00 90.25 87 ARG A C 1
ATOM 703 O O . ARG A 1 87 ? -8.404 -0.281 8.537 1.00 90.25 87 ARG A O 1
ATOM 710 N N . ILE A 1 88 ? -7.873 -0.560 10.709 1.00 91.50 88 ILE A N 1
ATOM 711 C CA . ILE A 1 88 ? -8.516 0.645 11.230 1.00 91.50 88 ILE A CA 1
ATOM 712 C C . ILE A 1 88 ? -7.438 1.560 11.807 1.00 91.50 88 ILE A C 1
ATOM 714 O O . ILE A 1 88 ? -6.499 1.091 12.447 1.00 91.50 88 ILE A O 1
ATOM 718 N N . VAL A 1 89 ? -7.575 2.861 11.571 1.00 91.00 89 VAL A N 1
ATOM 719 C CA . VAL A 1 89 ? -6.721 3.906 12.138 1.00 91.00 89 VAL A CA 1
ATOM 720 C C . VAL A 1 89 ? -7.608 4.892 12.890 1.00 91.00 89 VAL A C 1
ATOM 722 O O . VAL A 1 89 ? -8.626 5.329 12.353 1.00 91.00 89 VAL A O 1
ATOM 725 N N . LEU A 1 90 ? -7.230 5.256 14.113 1.00 91.38 90 LEU A N 1
ATOM 726 C CA . LEU A 1 90 ? -7.827 6.380 14.827 1.00 91.38 90 LEU A CA 1
ATOM 727 C C . LEU A 1 90 ? -6.836 7.535 14.834 1.00 91.38 90 LEU A C 1
ATOM 729 O O . LEU A 1 90 ? -5.680 7.343 15.195 1.00 91.38 90 LEU A O 1
ATOM 733 N N . ARG A 1 91 ? -7.300 8.723 14.455 1.00 89.56 91 ARG A N 1
ATOM 734 C CA . ARG A 1 91 ? -6.529 9.960 14.515 1.00 89.56 91 ARG A CA 1
ATOM 735 C C . ARG A 1 91 ? -7.111 10.937 15.510 1.00 89.56 91 ARG A C 1
ATOM 737 O O . ARG A 1 91 ? -8.333 11.059 15.624 1.00 89.56 91 ARG A O 1
ATOM 744 N N . ASP A 1 92 ? -6.232 11.649 16.192 1.00 87.81 92 ASP A N 1
ATOM 745 C CA . ASP A 1 92 ? -6.595 12.799 17.009 1.00 87.81 92 ASP A CA 1
ATOM 746 C C . ASP A 1 92 ? -6.882 14.047 16.142 1.00 87.81 92 ASP A C 1
ATOM 748 O O . ASP A 1 92 ? -6.904 13.998 14.907 1.00 87.81 92 ASP A O 1
ATOM 752 N N . GLU A 1 93 ? -7.129 15.183 16.792 1.00 87.44 93 GLU A N 1
ATOM 753 C CA . GLU A 1 93 ? -7.372 16.473 16.126 1.00 87.44 93 GLU A CA 1
ATOM 754 C C . GLU A 1 93 ? -6.121 17.016 15.411 1.00 87.44 93 GLU A C 1
ATOM 756 O O . GLU A 1 93 ? -6.227 17.797 14.464 1.00 87.44 93 GLU A O 1
ATOM 761 N N . THR A 1 94 ? -4.933 16.561 15.819 1.00 89.31 94 THR A N 1
ATOM 762 C CA . THR A 1 94 ? -3.641 16.927 15.222 1.00 89.31 94 THR A CA 1
ATOM 763 C C . THR A 1 94 ? -3.231 16.003 14.068 1.00 89.31 94 THR A C 1
ATOM 765 O O . THR A 1 94 ? -2.169 16.189 13.473 1.00 89.31 94 THR A O 1
ATOM 768 N N . LYS A 1 95 ? -4.109 15.062 13.681 1.00 85.31 95 LYS A N 1
ATOM 769 C CA . LYS A 1 95 ? -3.909 14.030 12.647 1.00 85.31 95 LYS A CA 1
ATOM 770 C C . LYS A 1 95 ? -2.848 12.980 12.999 1.00 85.31 95 LYS A C 1
ATOM 772 O O . LYS A 1 95 ? -2.378 12.286 12.096 1.00 85.31 95 LYS A O 1
ATOM 777 N N . GLN A 1 96 ? -2.493 12.842 14.272 1.00 88.56 96 GLN A N 1
ATOM 778 C CA . GLN A 1 96 ? -1.620 11.778 14.756 1.00 88.56 96 GLN A CA 1
ATOM 779 C C . GLN A 1 96 ? -2.418 10.505 15.017 1.00 88.56 96 GLN A C 1
ATOM 781 O O . GLN A 1 96 ? -3.539 10.556 15.523 1.00 88.56 96 GLN A O 1
ATOM 786 N N . ASP A 1 97 ? -1.834 9.364 14.656 1.00 91.19 97 ASP A N 1
ATOM 787 C CA . ASP A 1 97 ? -2.427 8.053 14.899 1.00 91.19 97 ASP A CA 1
ATOM 788 C C . ASP A 1 97 ? -2.343 7.731 16.406 1.00 91.19 97 ASP A C 1
ATOM 790 O O . ASP A 1 97 ? -1.267 7.791 17.001 1.00 91.19 97 ASP A O 1
ATOM 794 N N . ILE A 1 98 ? -3.475 7.384 17.020 1.00 90.00 98 ILE A N 1
ATOM 795 C CA . ILE A 1 98 ? -3.599 7.101 18.458 1.00 90.00 98 ILE A CA 1
ATOM 796 C C . ILE A 1 98 ? -4.189 5.701 18.697 1.00 90.00 98 ILE A C 1
ATOM 798 O O . ILE A 1 98 ? -4.952 5.201 17.861 1.00 90.00 98 ILE A O 1
ATOM 802 N N . PRO A 1 99 ? -3.859 5.041 19.824 1.00 92.12 99 PRO A N 1
ATOM 803 C CA . PRO A 1 99 ? -4.447 3.753 20.172 1.00 92.12 99 PRO A CA 1
ATOM 804 C C . PRO A 1 99 ? -5.935 3.889 20.525 1.00 92.12 99 PRO A C 1
ATOM 806 O O . PRO A 1 99 ? -6.404 4.948 20.942 1.00 92.12 99 PRO A O 1
ATOM 809 N N . PHE A 1 100 ? -6.676 2.794 20.371 1.00 90.56 100 PHE A N 1
ATOM 810 C CA . PHE A 1 100 ? -8.083 2.681 20.750 1.00 90.56 100 PHE A CA 1
ATOM 811 C C . PHE A 1 100 ? -8.401 1.248 21.176 1.00 90.56 100 PHE A C 1
ATOM 813 O O . PHE A 1 100 ? -7.712 0.311 20.771 1.00 90.56 100 PHE A O 1
ATOM 820 N N . GLU A 1 101 ? -9.449 1.085 21.978 1.00 90.06 101 GLU A N 1
ATOM 821 C CA . GLU A 1 101 ? -9.930 -0.231 22.392 1.00 90.06 101 GLU A CA 1
ATOM 822 C C . GLU A 1 101 ? -10.900 -0.826 21.374 1.00 90.06 101 GLU A C 1
ATOM 824 O O . GLU A 1 101 ? -11.631 -0.119 20.673 1.00 90.06 101 GLU A O 1
ATOM 829 N N . GLU A 1 102 ? -10.915 -2.152 21.295 1.00 89.88 102 GLU A N 1
ATOM 830 C CA . GLU A 1 102 ? -11.806 -2.861 20.391 1.00 89.88 102 GLU A CA 1
ATOM 831 C C . GLU A 1 102 ? -13.241 -2.823 20.946 1.00 89.88 102 GLU A C 1
ATOM 833 O O . GLU A 1 102 ? -13.519 -3.259 22.060 1.00 89.88 102 GLU A O 1
ATOM 838 N N . THR A 1 103 ? -14.166 -2.305 20.145 1.00 89.50 103 THR A N 1
ATOM 839 C CA . THR A 1 103 ? -15.589 -2.152 20.466 1.00 89.50 103 THR A CA 1
ATOM 840 C C . THR A 1 103 ? -16.444 -2.883 19.431 1.00 89.50 103 THR A C 1
ATOM 842 O O . THR A 1 103 ? -15.966 -3.257 18.359 1.00 89.50 103 THR A O 1
ATOM 845 N N . ALA A 1 104 ? -17.746 -3.039 19.689 1.00 89.00 104 ALA A N 1
ATOM 846 C CA . ALA A 1 104 ? -18.672 -3.594 18.696 1.00 89.00 104 ALA A CA 1
ATOM 847 C C . ALA A 1 104 ? -18.625 -2.825 17.356 1.00 89.00 104 ALA A C 1
ATOM 849 O O . ALA A 1 104 ? -18.681 -3.425 16.281 1.00 89.00 104 ALA A O 1
ATOM 850 N N . LEU A 1 105 ? -18.441 -1.500 17.412 1.00 87.94 105 LEU A N 1
ATOM 851 C CA . LEU A 1 105 ? -18.307 -0.647 16.233 1.00 87.94 105 LEU A CA 1
ATOM 852 C C . LEU A 1 105 ? -17.032 -0.955 15.436 1.00 87.94 105 LEU A C 1
ATOM 854 O O . LEU A 1 105 ? -17.082 -1.041 14.207 1.00 87.94 105 LEU A O 1
ATOM 858 N N . THR A 1 106 ? -15.886 -1.107 16.105 1.00 90.19 106 THR A N 1
ATOM 859 C CA . THR A 1 106 ? -14.618 -1.393 15.415 1.00 90.19 106 THR A CA 1
ATOM 860 C C . THR A 1 106 ? -14.622 -2.805 14.840 1.00 90.19 106 THR A C 1
ATOM 862 O O . THR A 1 106 ? -14.208 -2.983 13.697 1.00 90.19 106 THR A O 1
ATOM 865 N N . GLN A 1 107 ? -15.214 -3.778 15.538 1.00 92.19 107 GLN A N 1
ATOM 866 C CA . GLN A 1 107 ? -15.394 -5.138 15.025 1.00 92.19 107 GLN A CA 1
ATOM 867 C C . GLN A 1 107 ? -16.276 -5.158 13.772 1.00 92.19 107 GLN A C 1
ATOM 869 O O . GLN A 1 107 ? -15.913 -5.768 12.762 1.00 92.19 107 GLN A O 1
ATOM 874 N N . GLN A 1 108 ? -17.396 -4.431 13.793 1.00 91.38 108 GLN A N 1
ATOM 875 C CA . GLN A 1 108 ? -18.257 -4.281 12.622 1.00 91.38 108 GLN A CA 1
ATOM 876 C C . GLN A 1 108 ? -17.510 -3.601 11.466 1.00 91.38 108 GLN A C 1
ATOM 878 O O . GLN A 1 108 ? -17.571 -4.055 10.322 1.00 91.38 108 GLN A O 1
ATOM 883 N N . ALA A 1 109 ? -16.752 -2.540 11.749 1.00 89.69 109 ALA A N 1
ATOM 884 C CA . ALA A 1 109 ? -15.949 -1.854 10.744 1.00 89.69 109 ALA A CA 1
ATOM 885 C C . ALA A 1 109 ? -14.879 -2.769 10.122 1.00 89.69 109 ALA A C 1
ATOM 887 O O . ALA A 1 109 ? -14.677 -2.709 8.908 1.00 89.69 109 ALA A O 1
ATOM 888 N N . ARG A 1 110 ? -14.246 -3.648 10.910 1.00 92.69 110 ARG A N 1
ATOM 889 C CA . ARG A 1 110 ? -13.321 -4.675 10.407 1.00 92.69 110 ARG A CA 1
ATOM 890 C C . ARG A 1 110 ? -14.028 -5.668 9.499 1.00 92.69 110 ARG A C 1
ATOM 892 O O . ARG A 1 110 ? -13.530 -5.941 8.411 1.00 92.69 110 ARG A O 1
ATOM 899 N N . ALA A 1 111 ? -15.193 -6.173 9.903 1.00 92.44 111 ALA A N 1
ATOM 900 C CA . ALA A 1 111 ? -15.982 -7.084 9.076 1.00 92.44 111 ALA A CA 1
ATOM 901 C C . 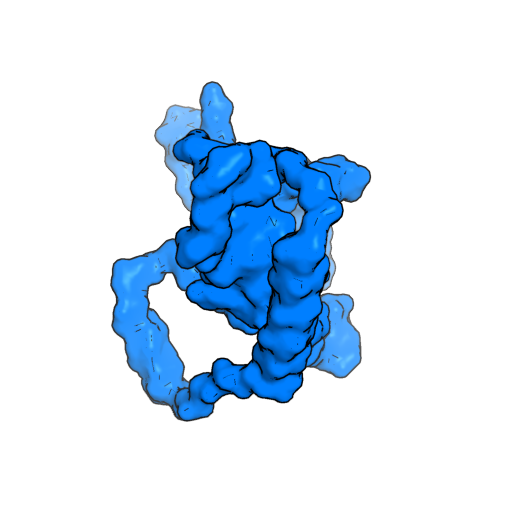ALA A 1 111 ? -16.345 -6.443 7.725 1.00 92.44 111 ALA A C 1
ATOM 903 O O . ALA A 1 111 ? -16.150 -7.059 6.678 1.00 92.44 111 ALA A O 1
ATOM 904 N N . HIS A 1 112 ? -16.776 -5.177 7.729 1.00 92.38 112 HIS A N 1
ATOM 905 C CA . HIS A 1 112 ? -17.063 -4.433 6.500 1.00 92.38 112 HIS A CA 1
ATOM 906 C C . HIS A 1 112 ? -15.817 -4.264 5.621 1.00 92.38 112 HIS A C 1
ATOM 908 O O . HIS A 1 112 ? -15.891 -4.487 4.415 1.00 92.38 112 HIS A O 1
ATOM 914 N N . LEU A 1 113 ? -14.668 -3.915 6.210 1.00 92.06 113 LEU A N 1
ATOM 915 C CA . LEU A 1 113 ? -13.409 -3.785 5.473 1.00 92.06 113 LEU A CA 1
ATOM 916 C C . LEU A 1 113 ? -12.983 -5.102 4.819 1.00 92.06 113 LEU A C 1
ATOM 918 O O . LEU A 1 113 ? -12.626 -5.088 3.645 1.00 92.06 113 LEU A O 1
ATOM 922 N N . ARG A 1 114 ? -13.086 -6.239 5.522 1.00 91.62 114 ARG A N 1
ATOM 923 C CA . ARG A 1 114 ? -12.778 -7.561 4.946 1.00 91.62 114 ARG A CA 1
ATOM 924 C C . ARG A 1 114 ? -13.648 -7.856 3.731 1.00 91.62 114 ARG A C 1
ATOM 926 O O . ARG A 1 114 ? -13.135 -8.315 2.715 1.00 91.62 114 ARG A O 1
ATOM 933 N N . THR A 1 115 ? -14.943 -7.561 3.815 1.00 91.81 115 THR A N 1
ATOM 934 C CA . THR A 1 115 ? -15.879 -7.760 2.703 1.00 91.81 115 THR A CA 1
ATOM 935 C C . THR A 1 115 ? -15.531 -6.872 1.511 1.00 91.81 115 THR A C 1
ATOM 937 O O . THR A 1 115 ? -15.402 -7.378 0.396 1.00 91.81 115 THR A O 1
ATOM 940 N N . ILE A 1 116 ? -15.335 -5.569 1.738 1.00 88.94 116 ILE A N 1
ATOM 941 C CA . ILE A 1 116 ? -15.022 -4.600 0.677 1.00 88.94 116 ILE A CA 1
ATOM 942 C C . ILE A 1 116 ? -13.683 -4.941 0.021 1.00 88.94 116 ILE A C 1
ATOM 944 O O . ILE A 1 116 ? -13.617 -5.086 -1.196 1.00 88.94 116 ILE A O 1
ATOM 948 N N . ASN A 1 117 ? -12.629 -5.128 0.815 1.00 87.81 117 ASN A N 1
ATOM 949 C CA . ASN A 1 117 ? -11.306 -5.457 0.293 1.00 87.81 117 ASN A CA 1
ATOM 950 C C . ASN A 1 117 ? -11.293 -6.815 -0.401 1.00 87.81 117 ASN A C 1
ATOM 952 O O . ASN A 1 117 ? -10.681 -6.943 -1.454 1.00 87.81 117 ASN A O 1
ATOM 956 N N . GLY A 1 118 ? -12.021 -7.804 0.120 1.00 86.69 118 GLY A N 1
ATOM 957 C CA . GLY A 1 118 ? -12.185 -9.085 -0.558 1.00 86.69 118 GLY A CA 1
ATOM 958 C C . GLY A 1 118 ? -12.844 -8.937 -1.933 1.00 86.69 118 GLY A C 1
ATOM 959 O O . GLY A 1 118 ? -12.455 -9.628 -2.868 1.00 86.69 118 GLY A O 1
ATOM 960 N N . LEU A 1 119 ? -13.814 -8.028 -2.086 1.00 85.69 119 LEU A N 1
ATOM 961 C CA . LEU A 1 119 ? -14.415 -7.724 -3.388 1.00 85.69 119 LEU A CA 1
ATOM 962 C C . LEU A 1 119 ? -13.433 -6.999 -4.316 1.00 85.69 119 LEU A C 1
ATOM 964 O O . LEU A 1 119 ? -13.279 -7.426 -5.454 1.00 85.69 119 LEU A O 1
ATOM 968 N N . PHE A 1 120 ? -12.734 -5.969 -3.836 1.00 80.12 120 PHE A N 1
ATOM 969 C CA . PHE A 1 120 ? -11.746 -5.217 -4.628 1.00 80.12 120 PHE A CA 1
ATOM 970 C C . PHE A 1 120 ? -10.596 -6.109 -5.113 1.00 80.12 120 PHE A C 1
ATOM 972 O O . PHE A 1 120 ? -10.124 -5.965 -6.234 1.00 80.12 120 PHE A O 1
ATOM 979 N N . GLN A 1 121 ? -10.179 -7.070 -4.289 1.00 76.56 121 GLN A N 1
ATOM 980 C CA . GLN A 1 121 ? -9.148 -8.045 -4.640 1.00 76.56 121 GLN A CA 1
ATOM 981 C C . GLN A 1 121 ? -9.609 -9.054 -5.695 1.00 76.56 121 GLN A C 1
ATOM 983 O O . GLN A 1 121 ? -8.805 -9.490 -6.512 1.00 76.56 121 GLN A O 1
ATOM 988 N N . ARG A 1 122 ? -10.892 -9.441 -5.682 1.00 78.00 122 ARG A N 1
ATOM 989 C CA . ARG A 1 122 ? -11.462 -10.364 -6.679 1.00 78.00 122 ARG A CA 1
ATOM 990 C C . ARG A 1 122 ? -11.837 -9.676 -7.987 1.00 78.00 122 ARG A C 1
ATOM 992 O O . ARG A 1 122 ? -11.857 -10.324 -9.028 1.00 78.00 122 ARG A O 1
ATOM 999 N N . HIS A 1 123 ? -12.171 -8.394 -7.926 1.00 73.19 123 HIS A N 1
ATOM 1000 C CA . HIS A 1 123 ? -12.689 -7.625 -9.048 1.00 73.19 123 HIS A CA 1
ATOM 1001 C C . HIS A 1 123 ? -11.772 -6.431 -9.300 1.00 73.19 123 HIS A C 1
ATOM 1003 O O . HIS A 1 123 ? -12.043 -5.318 -8.849 1.00 73.19 123 HIS A O 1
ATOM 1009 N N . LEU A 1 124 ? -10.674 -6.674 -10.021 1.00 67.56 124 LEU A N 1
ATOM 1010 C CA . LEU A 1 124 ? -9.829 -5.591 -10.506 1.00 67.56 124 LEU A CA 1
ATOM 1011 C C . LEU A 1 124 ? -10.627 -4.775 -11.532 1.00 67.56 124 LEU A C 1
ATOM 1013 O O . LEU A 1 124 ? -11.016 -5.288 -12.581 1.00 67.56 124 LEU A O 1
ATOM 1017 N N . ILE A 1 125 ? -10.879 -3.507 -11.217 1.00 65.50 125 ILE A N 1
ATOM 1018 C CA . ILE A 1 125 ? -11.412 -2.550 -12.186 1.00 65.50 125 ILE A CA 1
ATOM 1019 C C . ILE A 1 125 ? -10.221 -2.091 -13.022 1.00 65.50 125 ILE A C 1
ATOM 1021 O O . ILE A 1 125 ? -9.410 -1.296 -12.553 1.00 65.50 125 ILE A O 1
ATOM 1025 N N . ASP A 1 126 ? -10.099 -2.643 -14.225 1.00 66.12 126 ASP A N 1
ATOM 1026 C CA . ASP A 1 126 ? -9.011 -2.330 -15.148 1.00 66.12 126 ASP A CA 1
ATOM 1027 C C . ASP A 1 126 ? -9.501 -1.458 -16.313 1.00 66.12 126 ASP A C 1
ATOM 1029 O O . ASP A 1 126 ? -10.663 -1.517 -16.729 1.00 66.12 126 ASP A O 1
ATOM 1033 N N . LEU A 1 127 ? -8.600 -0.636 -16.842 1.00 69.75 127 LEU A N 1
ATOM 1034 C CA . LEU A 1 127 ? -8.829 0.205 -18.008 1.00 69.75 127 LEU A CA 1
ATOM 1035 C C . LEU A 1 127 ? -8.187 -0.463 -19.219 1.00 69.75 127 LEU A C 1
ATOM 1037 O O . LEU A 1 127 ? -6.974 -0.416 -19.409 1.00 69.75 127 LEU A O 1
ATOM 1041 N N . ARG A 1 128 ? -9.015 -1.045 -20.091 1.00 76.00 128 ARG A N 1
ATOM 1042 C CA . ARG A 1 128 ? -8.532 -1.560 -21.374 1.00 76.00 128 ARG A CA 1
ATOM 1043 C C . ARG A 1 128 ? -8.289 -0.399 -22.333 1.00 76.00 128 ARG A C 1
ATOM 1045 O O . ARG A 1 128 ? -9.213 0.065 -22.998 1.00 76.00 128 ARG A O 1
ATOM 1052 N N . LEU A 1 129 ? -7.042 0.051 -22.404 1.00 79.12 129 LEU A N 1
ATOM 1053 C CA . LEU A 1 129 ? -6.604 1.100 -23.320 1.00 79.12 129 LEU A CA 1
ATOM 1054 C C . LEU A 1 129 ? -5.736 0.501 -24.435 1.00 79.12 129 LEU A C 1
ATOM 1056 O O . LEU A 1 129 ? -4.862 -0.314 -24.142 1.00 79.12 129 LEU A O 1
ATOM 1060 N N . PRO A 1 130 ? -5.946 0.883 -25.708 1.00 81.31 130 PRO A N 1
ATOM 1061 C CA . PRO A 1 130 ? -4.949 0.643 -26.746 1.00 81.31 130 PRO A CA 1
ATOM 1062 C C . PRO A 1 130 ? -3.703 1.504 -26.486 1.00 81.31 130 PRO A C 1
ATOM 1064 O O . PRO A 1 130 ? -3.795 2.540 -25.824 1.00 81.31 130 PRO A O 1
ATOM 1067 N N . ASP A 1 131 ? -2.558 1.123 -27.057 1.00 74.81 131 ASP A N 1
ATOM 1068 C CA . ASP A 1 131 ? -1.279 1.831 -26.868 1.00 74.81 131 ASP A CA 1
ATOM 1069 C C . ASP A 1 131 ? -1.374 3.335 -27.178 1.00 74.81 131 ASP A C 1
ATOM 1071 O O . ASP A 1 131 ? -0.786 4.161 -26.478 1.00 74.81 131 ASP A O 1
ATOM 1075 N N . SER A 1 132 ? -2.181 3.709 -28.176 1.00 78.25 132 SER A N 1
ATOM 1076 C CA . SER A 1 132 ? -2.467 5.109 -28.508 1.00 78.25 132 SER A CA 1
ATOM 1077 C C . SER A 1 132 ? -3.185 5.851 -27.374 1.00 78.25 132 SER A C 1
ATOM 1079 O O . SER A 1 132 ? -2.814 6.970 -27.036 1.00 78.25 132 SER A O 1
ATOM 1081 N N . GLY A 1 133 ? -4.162 5.210 -26.726 1.00 76.94 133 GLY A N 1
ATOM 1082 C CA . GLY A 1 133 ? -4.885 5.778 -25.587 1.00 76.94 133 GLY A CA 1
ATOM 1083 C C . GLY A 1 133 ? -4.024 5.881 -24.327 1.00 76.94 133 GLY A C 1
ATOM 1084 O O . GLY A 1 133 ? -4.193 6.808 -23.536 1.00 76.94 133 GLY A O 1
ATOM 1085 N N . TYR A 1 134 ? -3.063 4.969 -24.149 1.00 73.50 134 TYR A N 1
ATOM 1086 C CA . TYR A 1 134 ? -2.078 5.074 -23.073 1.00 73.50 134 TYR A CA 1
ATOM 1087 C C . TYR A 1 134 ? -1.132 6.267 -23.278 1.00 73.50 134 TYR A C 1
ATOM 1089 O O . TYR A 1 134 ? -0.862 7.006 -22.329 1.00 73.50 134 TYR A O 1
ATOM 1097 N N . ALA A 1 135 ? -0.659 6.491 -24.509 1.00 71.31 135 ALA A N 1
ATOM 1098 C CA . ALA A 1 135 ? 0.190 7.635 -24.837 1.00 71.31 135 ALA A CA 1
ATOM 1099 C C . ALA A 1 135 ? -0.523 8.972 -24.564 1.00 71.31 135 ALA A C 1
ATOM 1101 O O . ALA A 1 135 ? 0.055 9.855 -23.927 1.00 71.31 135 ALA A O 1
ATOM 1102 N N . ASP A 1 136 ? -1.796 9.090 -24.946 1.00 75.31 136 ASP A N 1
ATOM 1103 C CA . ASP A 1 136 ? -2.609 10.282 -24.681 1.00 75.31 136 ASP A CA 1
ATOM 1104 C C . ASP A 1 136 ? -2.832 10.512 -23.181 1.00 75.31 136 ASP A C 1
ATOM 1106 O O . ASP A 1 136 ? -2.674 11.636 -22.693 1.00 75.31 136 ASP A O 1
ATOM 1110 N N . LEU A 1 137 ? -3.134 9.451 -22.423 1.00 72.38 137 LEU A N 1
ATOM 1111 C CA . LEU A 1 137 ? -3.268 9.515 -20.965 1.00 72.38 137 LEU A CA 1
ATOM 1112 C C . LEU A 1 137 ? -1.964 9.986 -20.304 1.00 72.38 137 LEU A C 1
ATOM 1114 O O . LEU A 1 137 ? -1.986 10.777 -19.359 1.00 72.38 137 LEU A O 1
ATOM 1118 N N . HIS A 1 138 ? -0.823 9.521 -20.816 1.00 64.88 138 HIS A N 1
ATOM 1119 C CA . HIS A 1 138 ? 0.494 9.917 -20.334 1.00 64.88 138 HIS A CA 1
ATOM 1120 C C . HIS A 1 138 ? 0.819 11.386 -20.653 1.00 64.88 138 HIS A C 1
ATOM 1122 O O . HIS A 1 138 ? 1.399 12.078 -19.818 1.00 64.88 138 HIS A O 1
ATOM 1128 N N . LEU A 1 139 ? 0.411 11.882 -21.824 1.00 62.78 139 LEU A N 1
ATOM 1129 C CA . LEU A 1 139 ? 0.639 13.261 -22.275 1.00 62.78 139 LEU A CA 1
ATOM 1130 C C . LEU A 1 139 ? -0.196 14.299 -21.510 1.00 62.78 139 LEU A C 1
ATOM 1132 O O . LEU A 1 139 ? 0.265 15.416 -21.287 1.00 62.78 139 LEU A O 1
ATOM 1136 N N . HIS A 1 140 ? -1.398 13.940 -21.053 1.00 62.75 140 HIS A N 1
ATOM 1137 C CA . HIS A 1 140 ? -2.276 14.845 -20.293 1.00 62.75 140 HIS A CA 1
ATOM 1138 C C . HIS A 1 140 ? -1.904 14.957 -18.804 1.00 62.75 140 HIS A C 1
ATOM 1140 O O . HIS A 1 140 ? -2.609 15.595 -18.012 1.00 62.75 140 HIS A O 1
ATOM 1146 N N . ARG A 1 141 ? -0.783 14.356 -18.394 1.00 58.84 141 ARG A N 1
ATOM 1147 C CA . ARG A 1 141 ? -0.315 14.375 -17.010 1.00 58.84 141 ARG A CA 1
ATOM 1148 C C . ARG A 1 141 ? 0.253 15.755 -16.666 1.00 58.84 141 ARG A C 1
ATOM 1150 O O . ARG A 1 141 ? 1.340 16.125 -17.088 1.00 58.84 141 ARG A O 1
ATOM 1157 N N . LYS A 1 142 ? -0.473 16.515 -15.840 1.00 54.78 142 LYS A N 1
ATOM 1158 C CA . LYS A 1 142 ? -0.064 17.859 -15.387 1.00 54.78 142 LYS A CA 1
ATOM 1159 C C . LYS A 1 142 ? 1.083 17.891 -14.361 1.00 54.78 142 LYS A C 1
ATOM 1161 O O . LYS A 1 142 ? 1.468 18.983 -13.956 1.00 54.78 142 LYS A O 1
ATOM 1166 N N . SER A 1 143 ? 1.637 16.759 -13.915 1.00 51.09 143 SER A N 1
ATOM 1167 C CA . SER A 1 143 ? 2.789 16.784 -13.001 1.00 51.09 143 SER A CA 1
ATOM 1168 C C . SER A 1 143 ? 3.790 15.645 -13.218 1.00 51.09 143 SER A C 1
ATOM 1170 O O . SER A 1 143 ? 3.444 14.488 -13.488 1.00 51.09 143 SER A O 1
ATOM 1172 N N . GLU A 1 144 ? 5.068 15.983 -13.057 1.00 51.53 144 GLU A N 1
ATOM 1173 C CA . GLU A 1 144 ? 6.203 15.058 -13.082 1.00 51.53 144 GLU A CA 1
ATOM 1174 C C . GLU A 1 144 ? 6.230 14.104 -11.865 1.00 51.53 144 GLU A C 1
ATOM 1176 O O . GLU A 1 144 ? 6.974 13.128 -11.873 1.00 51.53 144 GLU A O 1
ATOM 1181 N N . GLU A 1 145 ? 5.383 14.296 -10.845 1.00 52.06 145 GLU A N 1
ATOM 1182 C CA . GLU A 1 145 ? 5.713 13.838 -9.482 1.00 52.06 145 GLU A CA 1
ATOM 1183 C C . GLU A 1 145 ? 4.899 12.682 -8.874 1.00 52.06 145 GLU A C 1
ATOM 1185 O O . GLU A 1 145 ? 5.087 12.370 -7.701 1.00 52.06 145 GLU A O 1
ATOM 1190 N N . SER A 1 146 ? 4.048 11.956 -9.599 1.00 52.22 146 SER A N 1
ATOM 1191 C CA . SER A 1 146 ? 3.471 10.732 -9.006 1.00 52.22 146 SER A CA 1
ATOM 1192 C C . SER A 1 146 ? 3.331 9.595 -10.004 1.00 52.22 146 SER A C 1
ATOM 1194 O O . SER A 1 146 ? 2.597 9.658 -10.985 1.00 52.22 146 SER A O 1
ATOM 1196 N N . PHE A 1 147 ? 4.087 8.529 -9.750 1.00 53.00 147 PHE A N 1
ATOM 1197 C CA . PHE A 1 147 ? 3.793 7.212 -10.289 1.00 53.00 147 PHE A CA 1
ATOM 1198 C C . PHE A 1 147 ? 2.485 6.728 -9.647 1.00 53.00 147 PHE A C 1
ATOM 1200 O O . PHE A 1 147 ? 2.361 6.749 -8.420 1.00 53.00 147 PHE A O 1
ATOM 1207 N N . PHE A 1 148 ? 1.513 6.319 -10.462 1.00 54.31 148 PHE A N 1
ATOM 1208 C CA . PHE A 1 148 ? 0.302 5.666 -9.974 1.00 54.31 148 PHE A CA 1
ATOM 1209 C C . PHE A 1 148 ? 0.678 4.272 -9.471 1.00 54.31 148 PHE A C 1
ATOM 1211 O O . PHE A 1 148 ? 1.075 3.403 -10.243 1.00 54.31 148 PHE A O 1
ATOM 1218 N N . ASP A 1 149 ? 0.594 4.067 -8.159 1.00 59.88 149 ASP A N 1
ATOM 1219 C CA . ASP A 1 149 ? 0.887 2.778 -7.539 1.00 59.88 149 ASP A CA 1
ATOM 1220 C C . ASP A 1 149 ? -0.290 1.807 -7.753 1.00 59.88 149 ASP A C 1
ATOM 1222 O O . ASP A 1 149 ? -1.161 1.685 -6.892 1.00 59.88 149 ASP A O 1
ATOM 1226 N N . LEU A 1 150 ? -0.292 1.110 -8.905 1.00 64.31 150 LEU A N 1
ATOM 1227 C CA . LEU A 1 150 ? -1.304 0.103 -9.302 1.00 64.31 150 LEU A CA 1
ATOM 1228 C C . LEU A 1 150 ? -1.393 -1.120 -8.398 1.00 64.31 150 LEU A C 1
ATOM 1230 O O . LEU A 1 150 ? -2.349 -1.885 -8.493 1.00 64.31 150 LEU A O 1
ATOM 1234 N N . SER A 1 151 ? -0.490 -1.234 -7.426 1.00 63.69 151 SER A N 1
ATOM 1235 C CA . SER A 1 151 ? -0.578 -2.247 -6.378 1.00 63.69 151 SER A CA 1
ATOM 1236 C C . SER A 1 151 ? -1.509 -1.863 -5.214 1.00 63.69 151 SER A C 1
ATOM 1238 O O . SER A 1 151 ? -1.725 -2.670 -4.307 1.00 63.69 151 SER A O 1
ATOM 1240 N N . 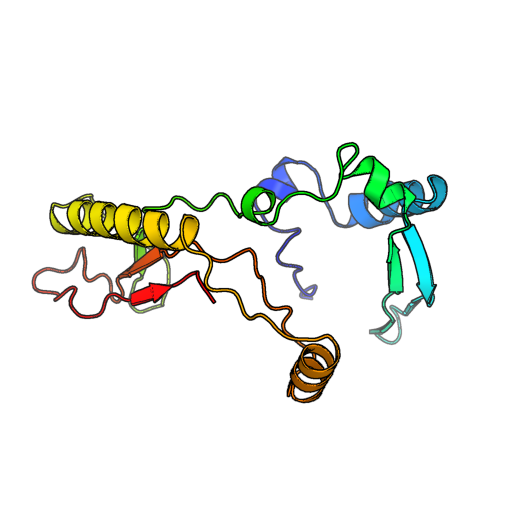ARG A 1 152 ? -2.071 -0.642 -5.191 1.00 70.38 152 ARG A N 1
ATOM 1241 C CA . ARG A 1 152 ? -2.906 -0.149 -4.082 1.00 70.38 152 ARG A CA 1
ATOM 1242 C C . ARG A 1 152 ? -4.394 -0.390 -4.298 1.00 70.38 152 ARG A C 1
ATOM 1244 O O . ARG A 1 152 ? -5.129 0.487 -4.738 1.00 70.38 152 ARG A O 1
ATOM 1251 N N . PHE A 1 153 ? -4.847 -1.564 -3.879 1.00 76.38 153 PHE A N 1
ATOM 1252 C CA . PHE A 1 153 ? -6.263 -1.953 -3.919 1.00 76.38 153 PHE A CA 1
ATOM 1253 C C . PHE A 1 153 ? -6.820 -2.390 -2.554 1.00 76.38 153 PHE A C 1
ATOM 1255 O O . PHE A 1 153 ? -7.926 -2.917 -2.477 1.00 76.38 153 PHE A O 1
ATOM 1262 N N . VAL A 1 154 ? -6.072 -2.173 -1.465 1.00 82.88 154 VAL A N 1
ATOM 1263 C CA . VAL A 1 154 ? -6.516 -2.492 -0.098 1.00 82.88 154 VAL A CA 1
ATOM 1264 C C . VAL A 1 154 ? -6.849 -1.206 0.650 1.00 82.88 154 VAL A C 1
ATOM 1266 O O . VAL A 1 154 ? -5.974 -0.397 0.968 1.00 82.88 154 VAL A O 1
ATOM 1269 N N . LEU A 1 155 ? -8.129 -1.035 0.961 1.00 87.62 155 LEU A N 1
ATOM 1270 C CA . LEU A 1 155 ? -8.646 0.060 1.762 1.00 87.62 155 LEU A CA 1
ATOM 1271 C C . LEU A 1 155 ? -8.374 -0.162 3.256 1.00 87.62 155 LEU A C 1
ATOM 1273 O O . LEU A 1 155 ? -8.439 -1.274 3.772 1.00 87.62 155 LEU A O 1
ATOM 1277 N N . HIS A 1 156 ? -8.156 0.927 3.978 1.00 89.69 156 HIS A N 1
ATOM 1278 C CA . HIS A 1 156 ? -8.249 1.000 5.431 1.00 89.69 156 HIS A CA 1
ATOM 1279 C C . HIS A 1 156 ? -9.267 2.071 5.812 1.00 89.69 156 HIS A C 1
ATOM 1281 O O . HIS A 1 156 ? -9.552 2.981 5.029 1.00 89.69 156 HIS A O 1
ATOM 1287 N N . ARG A 1 157 ? -9.825 1.971 7.019 1.00 91.00 157 ARG A N 1
ATOM 1288 C CA . ARG A 1 157 ? -10.793 2.949 7.527 1.00 91.00 157 ARG A CA 1
ATOM 1289 C C . ARG A 1 157 ? -10.142 3.835 8.576 1.00 91.00 157 ARG A C 1
ATOM 1291 O O . ARG A 1 157 ? -9.589 3.331 9.551 1.00 91.00 157 ARG A O 1
ATOM 1298 N N . THR A 1 158 ? -10.247 5.145 8.394 1.00 91.0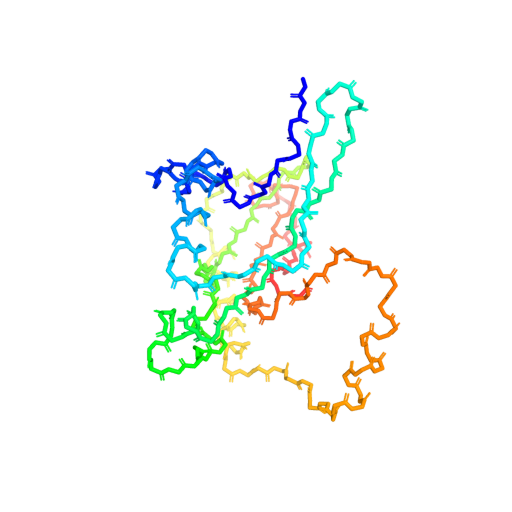0 158 THR A N 1
ATOM 1299 C CA . THR A 1 158 ? -9.702 6.135 9.324 1.00 91.00 158 THR A CA 1
ATOM 1300 C C . THR A 1 158 ? -10.833 6.865 10.031 1.00 91.00 158 THR A C 1
ATOM 1302 O O . THR A 1 158 ? -11.688 7.490 9.396 1.00 91.00 158 THR A O 1
ATOM 1305 N N . PHE A 1 159 ? -10.818 6.793 11.355 1.00 91.06 159 PHE A N 1
ATOM 1306 C CA . PHE A 1 159 ? -11.645 7.571 12.266 1.00 91.06 159 PHE A CA 1
ATOM 1307 C C . PHE A 1 159 ? -10.843 8.796 12.709 1.00 91.06 159 PHE A C 1
ATOM 1309 O O . PHE A 1 159 ? -9.653 8.681 12.980 1.00 91.06 159 PHE A O 1
ATOM 1316 N N . ASN A 1 160 ? -11.466 9.971 12.753 1.00 88.75 160 ASN A N 1
ATOM 1317 C CA . ASN A 1 160 ? -10.784 11.229 13.082 1.00 88.75 160 ASN A CA 1
ATOM 1318 C C . ASN A 1 160 ? -11.296 11.801 14.405 1.00 88.75 160 ASN A C 1
ATOM 1320 O O . ASN A 1 160 ? -12.347 11.390 14.901 1.00 88.75 160 ASN A O 1
ATOM 1324 N N . ASN A 1 161 ? -10.580 12.794 14.934 1.00 86.00 161 ASN A N 1
ATOM 1325 C CA . ASN A 1 161 ? -10.956 13.560 16.124 1.00 86.00 161 ASN A CA 1
ATOM 1326 C C . ASN A 1 161 ? -11.219 12.681 17.354 1.00 86.00 161 ASN A C 1
ATOM 1328 O O . ASN A 1 161 ? -12.123 12.962 18.142 1.00 86.00 161 ASN A O 1
ATOM 1332 N N . ALA A 1 162 ? -10.462 11.588 17.494 1.00 84.25 162 ALA A N 1
ATOM 1333 C CA . ALA A 1 162 ? -10.591 10.649 18.603 1.00 84.25 162 ALA A CA 1
ATOM 1334 C C . ALA A 1 162 ? -12.033 10.115 18.790 1.00 84.25 162 ALA A C 1
ATOM 1336 O O . ALA A 1 162 ? -12.440 9.775 19.901 1.00 84.25 162 ALA A O 1
ATOM 1337 N N . CYS A 1 163 ? -12.833 10.039 17.716 1.00 85.56 163 CYS A N 1
ATOM 1338 C CA . CYS A 1 163 ? -14.272 9.780 17.830 1.00 85.56 163 CYS A CA 1
ATOM 1339 C C . CYS A 1 163 ? -14.638 8.378 18.335 1.00 85.56 163 CYS A C 1
ATOM 1341 O O . CYS A 1 163 ? -15.778 8.165 18.725 1.00 85.56 163 CYS A O 1
ATOM 1343 N N . LEU A 1 164 ? -13.690 7.436 18.357 1.00 85.38 164 LEU A N 1
ATOM 1344 C CA . LEU A 1 164 ? -13.896 6.107 18.943 1.00 85.38 164 LEU A CA 1
ATOM 1345 C C . LEU A 1 164 ? -13.717 6.077 20.467 1.00 85.38 164 LEU A C 1
ATOM 1347 O O . LEU A 1 164 ? -14.175 5.133 21.098 1.00 85.38 164 LEU A O 1
ATOM 1351 N N . ILE A 1 165 ? -13.047 7.077 21.048 1.00 83.25 165 ILE A N 1
ATOM 1352 C CA . ILE A 1 165 ? -12.753 7.136 22.491 1.00 83.25 165 ILE A CA 1
ATOM 1353 C C . ILE A 1 165 ? -13.477 8.289 23.194 1.00 83.25 165 ILE A C 1
ATOM 1355 O O . ILE A 1 165 ? -13.587 8.295 24.417 1.00 83.25 165 ILE A O 1
ATOM 1359 N N . ARG A 1 166 ? -13.978 9.281 22.445 1.00 79.56 166 ARG A N 1
ATOM 1360 C CA . ARG A 1 166 ? -14.726 10.401 23.019 1.00 79.56 166 ARG A CA 1
ATOM 1361 C C . ARG A 1 166 ? -16.182 10.017 23.304 1.00 79.56 166 ARG A C 1
ATOM 1363 O O . ARG A 1 166 ? -16.882 9.592 22.382 1.00 79.56 166 ARG A O 1
ATOM 1370 N N . PRO A 1 167 ? -16.681 10.253 24.530 1.00 67.06 167 PRO A N 1
ATOM 1371 C CA . PRO A 1 167 ? -18.095 10.077 24.824 1.00 67.06 167 PRO A CA 1
ATOM 1372 C C . PRO A 1 167 ? -18.939 11.004 23.937 1.00 67.06 167 PRO A C 1
ATOM 1374 O O . PRO A 1 167 ? -18.604 12.173 23.750 1.00 67.06 167 PRO A O 1
ATOM 1377 N N . ASN A 1 168 ? -20.028 10.468 23.376 1.00 71.25 168 ASN A N 1
ATOM 1378 C CA . ASN A 1 168 ? -20.973 11.153 22.477 1.00 71.25 168 ASN A CA 1
ATOM 1379 C C . ASN A 1 168 ? -20.413 11.618 21.120 1.00 71.25 168 ASN A C 1
ATOM 1381 O O . ASN A 1 168 ? -21.127 12.276 20.358 1.00 71.25 168 ASN A O 1
ATOM 1385 N N . ALA A 1 169 ? -19.169 11.275 20.775 1.00 71.88 169 ALA A N 1
ATOM 1386 C CA . ALA A 1 169 ? -18.652 11.549 19.443 1.00 71.88 169 ALA A CA 1
ATOM 1387 C C . ALA A 1 169 ? -19.311 10.617 18.418 1.00 71.88 169 ALA A C 1
ATOM 1389 O O . ALA A 1 169 ? -19.311 9.395 18.561 1.00 71.88 169 ALA A O 1
ATOM 1390 N N . ARG A 1 170 ? -19.875 11.198 17.357 1.00 69.38 170 ARG A N 1
ATOM 1391 C CA . ARG A 1 170 ? -20.474 10.429 16.265 1.00 69.38 170 ARG A CA 1
ATOM 1392 C C . ARG A 1 170 ? -19.375 9.927 15.318 1.00 69.38 170 ARG A C 1
ATOM 1394 O O . ARG A 1 170 ? -18.644 10.743 14.752 1.00 69.38 170 ARG A O 1
ATOM 1401 N N . PRO A 1 171 ? -19.273 8.612 15.063 1.00 66.81 171 PRO A N 1
ATOM 1402 C CA . PRO A 1 171 ? -18.316 8.045 14.106 1.00 66.81 171 PRO A CA 1
ATOM 1403 C C . PRO A 1 171 ? -18.697 8.291 12.631 1.00 66.81 171 PRO A C 1
ATOM 1405 O O . PRO A 1 171 ? -18.019 7.805 11.725 1.00 66.81 171 PRO A O 1
ATOM 1408 N N . GLU A 1 172 ? -19.756 9.066 12.382 1.00 60.16 172 GLU A N 1
ATOM 1409 C CA . GLU A 1 172 ? -20.363 9.366 11.076 1.00 60.16 172 GLU A CA 1
ATOM 1410 C C . GLU A 1 172 ? -19.384 10.018 10.070 1.00 60.16 172 GLU A C 1
ATOM 1412 O O . GLU A 1 172 ? -19.636 10.011 8.870 1.00 60.16 172 GLU A O 1
ATOM 1417 N N . GLY A 1 173 ? -18.225 10.513 10.528 1.00 63.44 173 GLY A N 1
ATOM 1418 C CA . GLY A 1 173 ? -17.178 11.125 9.696 1.00 63.44 173 GLY A CA 1
ATOM 1419 C C . GLY A 1 173 ? -15.990 10.226 9.313 1.00 63.44 173 GLY A C 1
ATOM 1420 O O . GLY A 1 173 ? -14.984 10.740 8.814 1.00 63.44 173 GLY A O 1
ATOM 1421 N N . SER A 1 174 ? -16.034 8.915 9.579 1.00 81.12 174 SER A N 1
ATOM 1422 C CA . SER A 1 174 ? -14.944 8.002 9.188 1.00 81.12 174 SER A CA 1
ATOM 1423 C C . SER A 1 174 ? -14.838 7.871 7.662 1.00 81.12 174 SER A C 1
ATOM 1425 O O . SER A 1 174 ? -15.866 7.799 6.989 1.00 81.12 174 SER A O 1
ATOM 1427 N N . ARG A 1 175 ? -13.624 7.772 7.114 1.00 86.75 175 ARG A N 1
ATOM 1428 C CA . ARG A 1 175 ? -13.389 7.668 5.660 1.00 86.75 175 ARG A CA 1
ATOM 1429 C C . ARG A 1 175 ? -12.548 6.444 5.305 1.00 86.75 175 ARG A C 1
ATOM 1431 O O . ARG A 1 175 ? -11.759 5.977 6.125 1.00 86.75 175 ARG A O 1
ATOM 1438 N N . PHE A 1 176 ? -12.717 5.950 4.082 1.00 88.69 176 PHE A N 1
ATOM 1439 C CA . PHE A 1 176 ? -11.871 4.909 3.499 1.00 88.69 176 PHE A CA 1
ATOM 1440 C C . PHE A 1 176 ? -10.679 5.545 2.776 1.00 88.69 176 PHE A C 1
ATOM 1442 O O . PHE A 1 176 ? -10.829 6.573 2.122 1.00 88.69 176 PHE A O 1
ATOM 1449 N N . TYR A 1 177 ? -9.505 4.935 2.909 1.00 85.06 177 TYR A N 1
ATOM 1450 C CA . TYR A 1 177 ? -8.245 5.390 2.319 1.00 85.06 177 TYR A CA 1
ATOM 1451 C C . TYR A 1 177 ? -7.404 4.196 1.868 1.00 85.06 177 TYR A C 1
ATOM 1453 O O . TYR A 1 177 ? -7.626 3.078 2.316 1.00 85.06 177 TYR A O 1
ATOM 1461 N N . GLY A 1 178 ? -6.364 4.431 1.067 1.00 76.19 178 GLY A N 1
ATOM 1462 C CA . GLY A 1 178 ? -5.329 3.427 0.778 1.00 76.19 178 GLY A CA 1
ATOM 1463 C C . GLY A 1 178 ? -5.492 2.676 -0.540 1.00 76.19 178 GLY A C 1
ATOM 1464 O O . GLY A 1 178 ? -4.539 2.018 -0.948 1.00 76.19 178 GLY A O 1
ATOM 1465 N N . ALA A 1 179 ? -6.623 2.846 -1.223 1.00 68.38 179 ALA A N 1
ATOM 1466 C CA . ALA A 1 179 ? -6.751 2.585 -2.651 1.00 68.38 179 ALA A CA 1
ATOM 1467 C C . ALA A 1 179 ? -6.850 3.935 -3.371 1.00 68.38 179 ALA A C 1
ATOM 1469 O O . ALA A 1 179 ? -7.585 4.797 -2.892 1.00 68.38 179 ALA A O 1
ATOM 1470 N N . TRP A 1 180 ? -6.066 4.078 -4.441 1.00 60.53 180 TRP A N 1
ATOM 1471 C CA . TRP A 1 180 ? -5.976 5.222 -5.361 1.00 60.53 180 TRP A CA 1
ATOM 1472 C C . TRP A 1 180 ? -6.018 6.630 -4.764 1.00 60.53 180 TRP A C 1
ATOM 1474 O O . TRP A 1 180 ? -7.112 7.222 -4.653 1.00 60.53 180 TRP A O 1
#

Organism: NCBI:txid1608942

pLDDT: mean 76.1, std 15.63, range [25.64, 94.81]

Sequence (180 aa):
MSFRTNWYINSHEAQRAGLSHKFTCEIAYPEFLRRVLVQEIAAGFNDRRSGRGETTRIRGTPRLLAVLVPDGLPQFWEIARKVAPDRIVLRDETKQDIPFEETALTQQARAHLRTINGLFQRHLIDLRLPDSGYADLHLHRKSEESFFDLSRFVLHRTFNNACLIRPNARPEGSRFYGAW

Radius of gyration: 21.87 Å; chains: 1; bounding box: 52×42×53 Å

Secondary structure (DSSP, 8-state):
------TTTTSHHHHHTT--HHHIIIIIHHHHHHTTSEEEEE--EEETTTTEEEPPEEEE-HHHHHHH-TTSSPPGGGS-----TT-EEEE-TTS-EE-----HHHHHHHHHHHHHHHHHHHS-------HHHHHHHHHT---SS----TT----EEEE-TTTTTSTT--GGG-EEES--